Protein AF-A0AAN6SX31-F1 (afdb_monomer_lite)

Radius of gyration: 20.47 Å; chains: 1; bounding box: 52×24×55 Å

Sequence (107 aa):
MLWGCFTYDKKGPCHCWGPETAQEKKEAKEKIERLNEELEPVMKREWGLQNGMKRLSLRNLPGKKPEWRWNKDTGKLSRDGKGEINWYRYQNTILIPKLLPFAKECE

Structure (mmCIF, N/CA/C/O backbone):
data_AF-A0AAN6SX31-F1
#
_entry.id   AF-A0AAN6SX31-F1
#
loop_
_atom_site.group_PDB
_atom_site.id
_atom_site.type_symbol
_atom_site.label_atom_id
_atom_site.label_alt_id
_atom_site.label_comp_id
_atom_site.label_asym_id
_atom_site.label_entity_id
_atom_site.label_seq_id
_atom_site.pdbx_PDB_ins_code
_atom_site.Cartn_x
_atom_site.Cartn_y
_atom_site.Cartn_z
_atom_site.occupancy
_atom_site.B_iso_or_equiv
_atom_site.auth_seq_id
_atom_site.auth_comp_id
_atom_site.auth_asym_id
_atom_site.auth_atom_id
_atom_site.pdbx_PDB_model_num
ATOM 1 N N . MET A 1 1 ? -16.171 5.030 10.032 1.00 59.19 1 MET A N 1
ATOM 2 C CA . MET A 1 1 ? -16.793 5.049 8.692 1.00 59.19 1 MET A CA 1
ATOM 3 C C . MET A 1 1 ? -18.016 4.150 8.737 1.00 59.19 1 MET A C 1
ATOM 5 O O . MET A 1 1 ? -17.897 3.014 9.190 1.00 59.19 1 MET A O 1
ATOM 9 N N . LEU A 1 2 ? -19.177 4.679 8.355 1.00 53.34 2 LEU A N 1
ATOM 10 C CA . LEU A 1 2 ? -20.413 3.916 8.195 1.00 53.34 2 LEU A CA 1
ATOM 11 C C . LEU A 1 2 ? -20.633 3.746 6.693 1.00 53.34 2 LEU A C 1
ATOM 13 O O . LEU A 1 2 ? -20.714 4.744 5.981 1.00 53.34 2 LEU A O 1
ATOM 17 N N . TRP A 1 3 ? -20.668 2.508 6.218 1.00 64.75 3 TRP A N 1
ATOM 18 C CA . TRP A 1 3 ? -21.032 2.229 4.835 1.00 64.75 3 TRP A CA 1
ATOM 19 C C . TRP A 1 3 ? -22.560 2.190 4.745 1.00 64.75 3 TRP A C 1
ATOM 21 O O . TRP A 1 3 ? -23.204 1.539 5.568 1.00 64.75 3 TRP A O 1
ATOM 31 N N . GLY A 1 4 ? -23.137 2.954 3.811 1.00 58.62 4 GLY A N 1
ATOM 32 C CA . GLY A 1 4 ? -24.588 3.009 3.600 1.00 58.62 4 GLY A CA 1
ATOM 33 C C . GLY A 1 4 ? -25.186 1.643 3.236 1.00 58.62 4 GLY A C 1
ATOM 34 O O . GLY A 1 4 ? -24.458 0.690 2.958 1.00 58.62 4 GLY A O 1
ATOM 35 N N . CYS A 1 5 ? -26.518 1.540 3.252 1.00 61.28 5 CYS A N 1
ATOM 36 C CA . CYS A 1 5 ? -27.242 0.358 2.770 1.00 61.28 5 CYS A CA 1
ATOM 37 C C . CYS A 1 5 ? -26.909 0.112 1.291 1.00 61.28 5 CYS A C 1
ATOM 39 O O . CYS A 1 5 ? -27.401 0.827 0.423 1.00 61.28 5 CYS A O 1
ATOM 41 N N . PHE A 1 6 ? -26.074 -0.891 1.007 1.00 64.44 6 PHE A N 1
ATOM 42 C CA . PHE A 1 6 ? -25.837 -1.372 -0.360 1.00 64.44 6 PHE A CA 1
ATOM 43 C C . PHE A 1 6 ? -27.027 -2.171 -0.903 1.00 64.44 6 PHE A C 1
ATOM 45 O O . PHE A 1 6 ? -27.175 -2.309 -2.112 1.00 64.44 6 PHE A O 1
ATOM 52 N N . THR A 1 7 ? -27.882 -2.670 -0.012 1.00 67.12 7 THR A N 1
ATOM 53 C CA . THR A 1 7 ? -29.118 -3.379 -0.331 1.00 67.12 7 THR A CA 1
ATOM 54 C C . THR A 1 7 ? -30.275 -2.782 0.458 1.00 67.12 7 THR A C 1
ATOM 56 O O . THR A 1 7 ? -30.082 -2.217 1.538 1.00 67.12 7 THR A O 1
ATOM 59 N N . TYR A 1 8 ? -31.479 -2.887 -0.106 1.00 69.38 8 TYR A N 1
ATOM 60 C CA . TYR A 1 8 ? -32.695 -2.295 0.457 1.00 69.38 8 TYR A CA 1
ATOM 61 C C . TYR A 1 8 ? -32.984 -2.810 1.881 1.00 69.38 8 TYR A C 1
ATOM 63 O O . TYR A 1 8 ? -33.363 -2.027 2.749 1.00 69.38 8 TYR A O 1
ATOM 71 N N . ASP A 1 9 ? -32.687 -4.089 2.145 1.00 77.00 9 ASP A N 1
ATOM 72 C CA . ASP A 1 9 ? -33.063 -4.769 3.392 1.00 77.00 9 ASP A CA 1
ATOM 73 C C . ASP A 1 9 ? -31.934 -4.909 4.429 1.00 77.00 9 ASP A C 1
ATOM 75 O O . ASP A 1 9 ? -32.203 -5.250 5.583 1.00 77.00 9 ASP A O 1
ATOM 79 N N . LYS A 1 10 ? -30.662 -4.665 4.068 1.00 76.00 10 LYS A N 1
ATOM 80 C CA . LYS A 1 10 ? -29.521 -4.889 4.978 1.00 76.00 10 LYS A CA 1
ATOM 81 C C . LYS A 1 10 ? -28.665 -3.640 5.160 1.00 76.00 10 LYS A C 1
ATOM 83 O O . LYS A 1 10 ? -28.223 -3.003 4.205 1.00 76.00 10 LYS A O 1
ATOM 88 N N . LYS A 1 11 ? -28.364 -3.323 6.423 1.00 79.00 11 LYS A N 1
ATOM 89 C CA . LYS A 1 11 ? -27.420 -2.257 6.786 1.00 79.00 11 LYS A CA 1
ATOM 90 C C . LYS A 1 11 ? -25.984 -2.724 6.560 1.00 79.00 11 LYS A C 1
ATOM 92 O O . LYS A 1 11 ? -25.626 -3.832 6.947 1.00 79.00 11 LYS A O 1
ATOM 97 N N . GLY A 1 12 ? -25.169 -1.853 5.969 1.00 76.12 12 GLY A N 1
ATOM 98 C CA . GLY A 1 12 ? -23.756 -2.124 5.728 1.00 76.12 12 GLY A CA 1
ATOM 99 C C . GLY A 1 12 ? -22.927 -2.200 7.020 1.00 76.12 12 GLY A C 1
ATOM 100 O O . GLY A 1 12 ? -23.321 -1.662 8.062 1.00 76.12 12 GLY A O 1
ATOM 101 N N . PRO A 1 13 ? -21.749 -2.845 6.972 1.00 80.69 13 PRO A N 1
ATOM 102 C CA . PRO A 1 13 ? -20.877 -2.977 8.130 1.00 80.69 13 PRO A CA 1
ATOM 103 C C . PRO A 1 13 ? -20.320 -1.622 8.592 1.00 80.69 13 PRO A C 1
ATOM 105 O O . PRO A 1 13 ? -19.929 -0.765 7.794 1.00 80.69 13 PRO A O 1
ATOM 108 N N . CYS A 1 14 ? -20.218 -1.446 9.911 1.00 78.81 14 CYS A N 1
ATOM 109 C CA . CYS A 1 14 ? -19.650 -0.252 10.530 1.00 78.81 14 CYS A CA 1
ATOM 110 C C . CYS A 1 14 ? -18.248 -0.510 11.114 1.00 78.81 14 CYS A C 1
ATOM 112 O O . CYS A 1 14 ? -17.877 -1.621 11.522 1.00 78.81 14 CYS A O 1
ATOM 114 N N . HIS A 1 15 ? -17.422 0.539 11.145 1.00 82.69 15 HIS A N 1
ATOM 115 C CA . HIS A 1 15 ? -16.141 0.505 11.845 1.00 82.69 15 HIS A CA 1
ATOM 116 C C . HIS A 1 15 ? -15.789 1.868 12.440 1.00 82.69 15 HIS A C 1
ATOM 118 O O . HIS A 1 15 ? -15.747 2.883 11.733 1.00 82.69 15 HIS A O 1
ATOM 124 N N . CYS A 1 16 ? -15.507 1.868 13.740 1.00 83.25 16 CYS A N 1
ATOM 125 C CA . CYS A 1 16 ? -14.951 3.005 14.459 1.00 83.25 16 CYS A CA 1
ATOM 126 C C . CYS A 1 16 ? -13.426 2.916 14.426 1.00 83.25 16 CYS A C 1
ATOM 128 O O . CYS A 1 16 ? -12.856 1.881 14.768 1.00 83.25 16 CYS A O 1
ATOM 130 N N . TRP A 1 17 ? -12.777 3.995 13.996 1.00 82.56 17 TRP A N 1
ATOM 131 C CA . TRP A 1 17 ? -11.326 4.048 13.879 1.00 82.56 17 TRP A CA 1
ATOM 132 C C . TRP A 1 17 ? -10.696 4.452 15.206 1.00 82.56 17 TRP A C 1
ATOM 134 O O . TRP A 1 17 ? -11.002 5.517 15.733 1.00 82.56 17 TRP A O 1
ATOM 144 N N . GLY A 1 18 ? -9.800 3.609 15.713 1.00 83.62 18 GLY A N 1
ATOM 145 C CA . GLY A 1 18 ? -8.911 3.948 16.819 1.00 83.62 18 GLY A CA 1
ATOM 146 C C . GLY A 1 18 ? -7.553 4.474 16.334 1.00 83.62 18 GLY A C 1
ATOM 147 O O . GLY A 1 18 ? -7.158 4.208 15.182 1.00 83.62 18 GLY A O 1
ATOM 148 N N . PRO A 1 19 ? -6.820 5.197 17.203 1.00 84.25 19 PRO A N 1
ATOM 149 C CA . PRO A 1 19 ? -5.439 5.575 16.929 1.00 84.25 19 PRO A CA 1
ATOM 150 C C . PRO A 1 19 ? -4.598 4.320 16.673 1.00 84.25 19 PRO A C 1
ATOM 152 O O . PRO A 1 19 ? -4.743 3.311 17.357 1.00 84.25 19 PRO A O 1
ATOM 155 N N . GLU A 1 20 ? -3.742 4.378 15.656 1.00 83.81 20 GLU A N 1
ATOM 156 C CA . GLU A 1 20 ? -2.868 3.257 15.301 1.00 83.81 20 GLU A CA 1
ATOM 157 C C . GLU A 1 20 ? -1.738 3.124 16.323 1.00 83.81 20 GLU A C 1
ATOM 159 O O . GLU A 1 20 ? -1.021 4.099 16.598 1.00 83.81 20 GLU A O 1
ATOM 164 N N . THR A 1 21 ? -1.554 1.916 16.851 1.00 87.25 21 THR A N 1
ATOM 165 C CA . THR A 1 21 ? -0.479 1.647 17.810 1.00 87.25 21 THR A CA 1
ATOM 166 C C . THR A 1 21 ? 0.888 1.666 17.119 1.00 87.25 21 THR A C 1
ATOM 168 O O . THR A 1 21 ? 1.015 1.495 15.904 1.00 87.25 21 THR A O 1
ATOM 171 N N . ALA A 1 22 ? 1.957 1.884 17.888 1.00 87.12 22 ALA A N 1
ATOM 172 C CA . ALA A 1 22 ? 3.316 1.850 17.341 1.00 87.12 22 ALA A CA 1
ATOM 173 C C . ALA A 1 22 ? 3.671 0.473 16.745 1.00 87.12 22 ALA A C 1
ATOM 175 O O . ALA A 1 22 ? 4.376 0.398 15.738 1.00 87.12 22 ALA A O 1
ATOM 176 N N . GLN A 1 23 ? 3.147 -0.602 17.338 1.00 88.69 23 GLN A N 1
ATOM 177 C CA . GLN A 1 23 ? 3.345 -1.964 16.857 1.00 88.69 23 GLN A CA 1
ATOM 178 C C . GLN A 1 23 ? 2.633 -2.200 15.519 1.00 88.69 23 GLN A C 1
ATOM 180 O O . GLN A 1 23 ? 3.274 -2.642 14.569 1.00 88.69 23 GLN A O 1
ATOM 185 N N . GLU A 1 24 ? 1.362 -1.805 15.398 1.00 87.12 24 GLU A N 1
ATOM 186 C CA . GLU A 1 24 ? 0.611 -1.893 14.136 1.00 87.12 24 GLU A CA 1
ATOM 187 C C . GLU A 1 24 ? 1.322 -1.150 12.997 1.00 87.12 24 GLU A C 1
ATOM 189 O O . GLU A 1 24 ? 1.402 -1.647 11.871 1.00 87.12 24 GLU A O 1
ATOM 194 N N . LYS A 1 25 ? 1.902 0.022 13.292 1.00 87.44 25 LYS A N 1
ATOM 195 C CA . LYS A 1 25 ? 2.701 0.783 12.318 1.00 87.44 25 LYS A CA 1
ATOM 196 C C . LYS A 1 25 ? 3.908 -0.004 11.829 1.00 87.44 25 LYS A C 1
ATOM 198 O O . LYS A 1 25 ? 4.178 -0.001 10.627 1.00 87.44 25 LYS A O 1
ATOM 203 N N . LYS A 1 26 ? 4.632 -0.646 12.748 1.00 90.00 26 LYS A N 1
ATOM 204 C CA . LYS A 1 26 ? 5.829 -1.429 12.433 1.00 90.00 26 LYS A CA 1
ATOM 205 C C . LYS A 1 26 ? 5.476 -2.645 11.579 1.00 90.00 26 LYS A C 1
ATOM 207 O O . LYS A 1 26 ? 6.025 -2.791 10.493 1.00 90.00 26 LYS A O 1
ATOM 212 N N . GLU A 1 27 ? 4.497 -3.435 12.005 1.00 90.75 27 GLU A N 1
ATOM 213 C CA . GLU A 1 27 ? 4.060 -4.638 11.286 1.00 90.75 27 GLU A CA 1
ATOM 214 C C . GLU A 1 27 ? 3.545 -4.315 9.880 1.00 90.75 27 GLU A C 1
ATOM 216 O O . GLU A 1 27 ? 3.839 -5.007 8.907 1.00 90.75 27 GLU A O 1
ATOM 221 N N . ALA A 1 28 ? 2.780 -3.234 9.745 1.00 88.88 28 ALA A N 1
ATOM 222 C CA . ALA A 1 28 ? 2.290 -2.795 8.450 1.00 88.88 28 ALA A CA 1
ATOM 223 C C . ALA A 1 28 ? 3.417 -2.291 7.538 1.00 88.88 28 ALA A C 1
ATOM 225 O O . ALA A 1 28 ? 3.352 -2.492 6.328 1.00 88.88 28 ALA A O 1
ATOM 226 N N . LYS A 1 29 ? 4.449 -1.643 8.094 1.00 90.44 29 LYS A N 1
ATOM 227 C CA . LYS A 1 29 ? 5.626 -1.229 7.325 1.00 90.44 29 LYS A CA 1
ATOM 228 C C . LYS A 1 29 ? 6.384 -2.447 6.796 1.00 90.44 29 LYS A C 1
ATOM 230 O O . LYS A 1 29 ? 6.630 -2.506 5.598 1.00 90.44 29 LYS A O 1
ATOM 235 N N . GLU A 1 30 ? 6.656 -3.428 7.653 1.00 92.69 30 GLU A N 1
ATOM 236 C CA . GLU A 1 30 ? 7.335 -4.678 7.279 1.00 92.69 30 GLU A CA 1
ATOM 237 C C . GLU A 1 30 ? 6.561 -5.443 6.195 1.00 92.69 30 GLU A C 1
ATOM 239 O O . GLU A 1 30 ? 7.134 -5.890 5.204 1.00 92.69 30 GLU A O 1
ATOM 244 N N . LYS A 1 31 ? 5.232 -5.539 6.326 1.00 92.31 31 LYS A N 1
ATOM 245 C CA . LYS A 1 31 ? 4.391 -6.194 5.313 1.00 92.31 31 LYS A CA 1
ATOM 246 C C . LYS A 1 31 ? 4.405 -5.459 3.973 1.00 92.31 31 LYS A C 1
ATOM 248 O O . LYS A 1 31 ? 4.443 -6.107 2.934 1.00 92.31 31 LYS A O 1
ATOM 253 N N . ILE A 1 32 ? 4.393 -4.128 3.976 1.00 91.38 32 ILE A N 1
ATOM 254 C CA . ILE A 1 32 ? 4.471 -3.336 2.739 1.00 91.38 32 ILE A CA 1
ATOM 255 C C . ILE A 1 32 ? 5.856 -3.432 2.101 1.00 91.38 32 ILE A C 1
ATOM 257 O O . ILE A 1 32 ? 5.954 -3.459 0.877 1.00 91.38 32 ILE A O 1
ATOM 261 N N . GLU A 1 33 ? 6.921 -3.493 2.898 1.00 93.25 33 GLU A N 1
ATOM 262 C CA . GLU A 1 33 ? 8.275 -3.734 2.394 1.00 93.25 33 GLU A CA 1
ATOM 263 C C . GLU A 1 33 ? 8.358 -5.096 1.702 1.00 93.25 33 GLU A C 1
ATOM 265 O O . GLU A 1 33 ? 8.725 -5.136 0.531 1.00 93.25 33 GLU A O 1
ATOM 270 N N . ARG A 1 34 ? 7.868 -6.168 2.338 1.00 93.94 34 ARG A N 1
ATOM 271 C CA . ARG A 1 34 ? 7.786 -7.495 1.706 1.00 93.94 34 ARG A CA 1
ATOM 272 C C . ARG A 1 34 ? 6.965 -7.481 0.410 1.00 93.94 34 ARG A C 1
ATOM 274 O O . ARG A 1 34 ? 7.409 -8.009 -0.602 1.00 93.94 34 ARG A O 1
ATOM 281 N N . LEU A 1 35 ? 5.790 -6.844 0.407 1.00 92.62 35 LEU A N 1
ATOM 282 C CA . LEU A 1 35 ? 4.973 -6.725 -0.809 1.00 92.62 35 LEU A CA 1
ATOM 283 C C . LEU A 1 35 ? 5.708 -5.969 -1.923 1.00 92.62 35 LEU A C 1
ATOM 285 O O . LEU A 1 35 ? 5.603 -6.329 -3.090 1.00 92.62 35 LEU A O 1
ATOM 289 N N . ASN A 1 36 ? 6.464 -4.925 -1.581 1.00 93.88 36 ASN A N 1
ATOM 290 C CA . ASN A 1 36 ? 7.268 -4.191 -2.552 1.00 93.88 36 ASN A CA 1
ATOM 291 C C . ASN A 1 36 ? 8.433 -5.025 -3.098 1.00 93.88 36 ASN A C 1
ATOM 293 O O . ASN A 1 36 ? 8.728 -4.900 -4.282 1.00 93.88 36 ASN A O 1
ATOM 297 N N . GLU A 1 37 ? 9.076 -5.858 -2.278 1.00 94.62 37 GLU A N 1
ATOM 298 C CA . GLU A 1 37 ? 10.128 -6.786 -2.722 1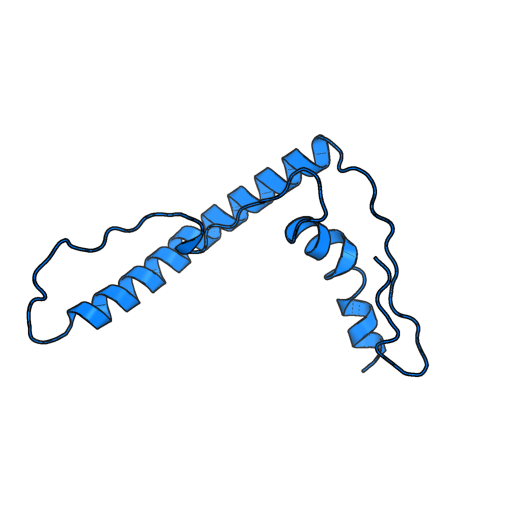.00 94.62 37 GLU A CA 1
ATOM 299 C C . GLU A 1 37 ? 9.592 -7.811 -3.729 1.00 94.62 37 GLU A C 1
ATOM 301 O O . GLU A 1 37 ? 10.262 -8.128 -4.711 1.00 94.62 37 GLU A O 1
ATOM 306 N N . GLU A 1 38 ? 8.363 -8.291 -3.526 1.00 94.56 38 GLU A N 1
ATOM 307 C CA . GLU A 1 38 ? 7.686 -9.208 -4.449 1.00 94.56 38 GLU A CA 1
ATOM 308 C C . GLU A 1 38 ? 7.210 -8.502 -5.733 1.00 94.56 38 GLU A C 1
ATOM 310 O O . GLU A 1 38 ? 7.294 -9.067 -6.827 1.00 94.56 38 GLU A O 1
ATOM 315 N N . LEU A 1 39 ? 6.737 -7.255 -5.628 1.00 93.69 39 LEU A N 1
ATOM 316 C CA . LEU A 1 39 ? 6.205 -6.482 -6.756 1.00 93.69 39 LEU A CA 1
ATOM 317 C C . LEU A 1 39 ? 7.284 -5.862 -7.645 1.00 93.69 39 LEU A C 1
ATOM 319 O O . LEU A 1 39 ? 7.100 -5.799 -8.862 1.00 93.69 39 LEU A O 1
ATOM 323 N N . GLU A 1 40 ? 8.402 -5.408 -7.076 1.00 94.19 40 GLU A N 1
ATOM 324 C CA . GLU A 1 40 ? 9.480 -4.762 -7.829 1.00 94.19 40 GLU A CA 1
ATOM 325 C C . GLU A 1 40 ? 9.950 -5.584 -9.047 1.00 94.19 40 GLU A C 1
ATOM 327 O O . GLU A 1 40 ? 10.009 -5.015 -10.143 1.00 94.19 40 GLU A O 1
ATOM 332 N N . PRO A 1 41 ? 10.254 -6.897 -8.948 1.00 94.81 41 PRO A N 1
ATOM 333 C CA . PRO A 1 41 ? 10.703 -7.667 -10.106 1.00 94.81 41 PRO A CA 1
ATOM 334 C C . PRO A 1 41 ? 9.622 -7.803 -11.184 1.00 94.81 41 PRO A C 1
ATOM 336 O O . PRO A 1 41 ? 9.952 -7.839 -12.373 1.00 94.81 41 PRO A O 1
ATOM 339 N N . VAL A 1 42 ? 8.346 -7.858 -10.793 1.00 94.62 42 VAL A N 1
ATOM 340 C CA . VAL A 1 42 ? 7.210 -7.935 -11.722 1.00 94.62 42 VAL A CA 1
ATOM 341 C C . VAL A 1 42 ? 7.072 -6.617 -12.481 1.00 94.62 42 VAL A C 1
ATOM 343 O O . VAL A 1 42 ? 7.135 -6.608 -13.710 1.00 94.62 42 VAL A O 1
ATOM 346 N N . MET A 1 43 ? 7.011 -5.497 -11.759 1.00 93.31 43 MET A N 1
ATOM 347 C CA . MET A 1 43 ? 6.881 -4.162 -12.349 1.00 93.31 43 MET A CA 1
ATOM 348 C C . MET A 1 43 ? 8.086 -3.803 -13.222 1.00 93.31 43 MET A C 1
ATOM 350 O O . MET A 1 43 ? 7.938 -3.251 -14.313 1.00 93.31 43 MET A O 1
ATOM 354 N N . LYS A 1 44 ? 9.296 -4.189 -12.803 1.00 93.88 44 LYS A N 1
ATOM 355 C CA . LYS A 1 44 ? 10.516 -4.010 -13.598 1.00 93.88 44 LYS A CA 1
ATOM 356 C C . LYS A 1 44 ? 10.463 -4.793 -14.910 1.00 93.88 44 LYS A C 1
ATOM 358 O O . LYS A 1 44 ? 10.914 -4.289 -15.942 1.00 93.88 44 LYS A O 1
ATOM 363 N N . ARG A 1 45 ? 9.918 -6.016 -14.894 1.00 92.31 45 ARG A N 1
ATOM 364 C CA . ARG A 1 45 ? 9.736 -6.838 -16.100 1.00 92.31 45 ARG A CA 1
ATOM 365 C C . ARG A 1 45 ? 8.731 -6.196 -17.054 1.00 92.31 45 ARG A C 1
ATOM 367 O O . ARG A 1 45 ? 9.036 -6.058 -18.236 1.00 92.31 45 ARG A O 1
ATOM 374 N N . GLU A 1 46 ? 7.581 -5.762 -16.547 1.00 91.75 46 GLU A N 1
ATOM 375 C CA . GLU A 1 46 ? 6.551 -5.078 -17.342 1.00 91.75 46 GLU A CA 1
ATOM 376 C C . GLU A 1 46 ? 7.073 -3.778 -17.956 1.00 91.75 46 GLU A C 1
ATOM 378 O O . GLU A 1 46 ? 6.918 -3.541 -19.156 1.00 91.75 46 GLU A O 1
ATOM 383 N N . TRP A 1 47 ? 7.786 -2.973 -17.169 1.00 91.69 47 TRP A N 1
ATOM 384 C CA . TRP A 1 47 ? 8.447 -1.765 -17.649 1.00 91.69 47 TRP A CA 1
ATOM 385 C C . TRP A 1 47 ? 9.481 -2.069 -18.737 1.00 91.69 47 TRP A C 1
ATOM 387 O O . TRP A 1 47 ? 9.566 -1.348 -19.734 1.00 91.69 47 TRP A O 1
ATOM 397 N N . GLY A 1 48 ? 10.256 -3.146 -18.577 1.00 90.19 48 GLY A N 1
ATOM 398 C CA . GLY A 1 48 ? 11.223 -3.598 -19.576 1.00 90.19 48 GLY A CA 1
ATOM 399 C C . GLY A 1 48 ? 10.554 -3.964 -20.900 1.00 90.19 48 GLY A C 1
ATOM 400 O O . GLY A 1 48 ? 11.011 -3.527 -21.956 1.00 90.19 48 GLY A O 1
ATOM 401 N N . LEU A 1 49 ? 9.435 -4.690 -20.846 1.00 88.88 49 LEU A N 1
ATOM 402 C CA . LEU A 1 49 ? 8.647 -5.054 -22.024 1.00 88.88 49 LEU A CA 1
ATOM 403 C C . LEU A 1 49 ? 8.050 -3.824 -22.712 1.00 88.88 49 LEU A C 1
ATOM 405 O O . LEU A 1 49 ? 8.233 -3.652 -23.915 1.00 88.88 49 LEU A O 1
ATOM 409 N N . GLN A 1 50 ? 7.402 -2.931 -21.961 1.00 85.69 50 GLN A N 1
ATOM 410 C CA . GLN A 1 50 ? 6.794 -1.724 -22.527 1.00 85.69 50 GLN A CA 1
ATOM 411 C C . GLN A 1 50 ? 7.832 -0.808 -23.188 1.00 85.69 50 GLN A C 1
ATOM 413 O O . GLN A 1 50 ? 7.602 -0.292 -24.285 1.00 85.69 50 GLN A O 1
ATOM 418 N N . ASN A 1 51 ? 8.992 -0.608 -22.556 1.00 84.50 51 ASN A N 1
ATOM 419 C CA . ASN A 1 51 ? 10.057 0.207 -23.143 1.00 84.50 51 ASN A CA 1
ATOM 420 C C . ASN A 1 51 ? 10.753 -0.488 -24.312 1.00 84.50 51 ASN A C 1
ATOM 422 O O . ASN A 1 51 ? 11.097 0.183 -25.287 1.00 84.50 51 ASN A O 1
ATOM 426 N N . GLY A 1 52 ? 10.934 -1.809 -24.240 1.00 80.50 52 GLY A N 1
ATOM 427 C CA . GLY A 1 52 ? 11.433 -2.620 -25.347 1.00 80.50 52 GLY A CA 1
ATOM 428 C C . GLY A 1 52 ? 10.536 -2.497 -26.576 1.00 80.50 52 GLY A C 1
ATOM 429 O O . GLY A 1 52 ? 11.021 -2.156 -27.649 1.00 80.50 52 GLY A O 1
ATOM 430 N N . MET A 1 53 ? 9.220 -2.654 -26.405 1.00 80.50 53 MET A N 1
ATOM 431 C CA . MET A 1 53 ? 8.228 -2.494 -27.476 1.00 80.50 53 MET A CA 1
ATOM 432 C C . MET A 1 53 ? 8.235 -1.087 -28.084 1.00 80.50 53 MET A C 1
ATOM 434 O O . MET A 1 53 ? 8.257 -0.953 -29.304 1.00 80.50 53 MET A O 1
ATOM 438 N N . LYS A 1 54 ? 8.300 -0.024 -27.268 1.00 73.81 54 LYS A N 1
ATOM 439 C CA . LYS A 1 54 ? 8.409 1.361 -27.777 1.00 73.81 54 LYS A CA 1
ATOM 440 C C . LYS A 1 54 ? 9.672 1.585 -28.622 1.00 73.81 54 LYS A C 1
ATOM 442 O O . LYS A 1 54 ? 9.657 2.376 -29.567 1.00 73.81 54 LYS A O 1
ATOM 447 N N . ARG A 1 55 ? 10.770 0.905 -28.279 1.00 71.88 55 ARG A N 1
ATOM 448 C CA . ARG A 1 55 ? 12.083 1.041 -28.933 1.00 71.88 55 ARG A CA 1
ATOM 449 C C . ARG A 1 55 ? 12.344 0.037 -30.055 1.00 71.88 55 ARG A C 1
ATOM 451 O O . ARG A 1 55 ? 13.330 0.201 -30.758 1.00 71.88 55 ARG A O 1
ATOM 458 N N . LEU A 1 56 ? 11.464 -0.942 -30.255 1.00 72.25 56 LEU A N 1
ATOM 459 C CA . LEU A 1 56 ? 11.476 -1.855 -31.405 1.00 72.25 56 LEU A CA 1
ATOM 460 C C . LEU A 1 56 ? 11.058 -1.172 -32.721 1.00 72.25 56 LEU A C 1
ATOM 462 O O . LEU A 1 56 ? 11.064 -1.806 -33.773 1.00 72.25 56 LEU A O 1
ATOM 466 N N . SER A 1 57 ? 10.708 0.118 -32.691 1.00 65.88 57 SER A N 1
ATOM 467 C CA . SER A 1 57 ? 10.498 0.903 -33.907 1.00 65.88 57 SER A CA 1
ATOM 468 C C . SER A 1 57 ? 11.789 0.989 -34.743 1.00 65.88 57 SER A C 1
ATOM 470 O O . SER A 1 57 ? 12.882 1.145 -34.209 1.00 65.88 57 SER A O 1
ATOM 472 N N . LEU A 1 58 ? 11.665 0.924 -36.079 1.00 60.81 58 LEU A N 1
ATOM 473 C CA . LEU A 1 58 ? 12.783 0.941 -37.049 1.00 60.81 58 LEU A CA 1
ATOM 474 C C . LEU A 1 58 ? 13.685 2.191 -36.981 1.00 60.81 58 LEU A C 1
ATOM 476 O O . LEU A 1 58 ? 14.707 2.259 -37.662 1.00 60.81 58 LEU A O 1
ATOM 480 N N . ARG A 1 59 ? 13.315 3.199 -36.185 1.00 66.25 59 ARG A N 1
ATOM 481 C CA . ARG A 1 59 ? 14.044 4.456 -36.047 1.00 66.25 59 ARG A CA 1
ATOM 482 C C . ARG A 1 59 ? 14.588 4.564 -34.629 1.00 66.25 59 ARG A C 1
ATOM 484 O O . ARG A 1 59 ? 13.823 4.633 -33.671 1.00 66.25 59 ARG A O 1
ATOM 491 N N . ASN A 1 60 ? 15.911 4.650 -34.496 1.00 69.62 60 ASN A N 1
ATOM 492 C CA . ASN A 1 60 ? 16.531 4.971 -33.215 1.00 69.62 60 ASN A CA 1
ATOM 493 C C . ASN A 1 60 ? 16.034 6.342 -32.739 1.00 69.62 60 ASN A C 1
ATOM 495 O O . ASN A 1 60 ? 16.332 7.370 -33.348 1.00 69.62 60 ASN A O 1
ATOM 499 N N . LEU A 1 61 ? 15.263 6.345 -31.652 1.00 72.38 61 LEU A N 1
ATOM 500 C CA . LEU A 1 61 ? 14.794 7.568 -31.010 1.00 72.38 61 LEU A CA 1
ATOM 501 C C . LEU A 1 61 ? 15.995 8.316 -30.403 1.00 72.38 61 LEU A C 1
ATOM 503 O O . LEU A 1 61 ? 16.712 7.726 -29.582 1.00 72.38 61 LEU A O 1
ATOM 507 N N . PRO A 1 62 ? 16.224 9.591 -30.769 1.00 74.25 62 PRO A N 1
ATOM 508 C CA . PRO A 1 62 ? 17.247 10.410 -30.132 1.00 74.25 62 PRO A CA 1
ATOM 509 C C . PRO A 1 62 ? 16.863 10.704 -28.672 1.00 74.25 62 PRO A C 1
ATOM 511 O O . PRO A 1 62 ? 15.688 10.878 -28.353 1.00 74.25 62 PRO A O 1
ATOM 514 N N . GLY A 1 63 ? 17.854 10.763 -27.777 1.00 80.44 63 GLY A N 1
ATOM 515 C CA . GLY A 1 63 ? 17.667 11.124 -26.365 1.00 80.44 63 GLY A CA 1
ATOM 516 C C . GLY A 1 63 ? 18.132 10.069 -25.355 1.00 80.44 63 GLY A C 1
ATOM 517 O O . GLY A 1 63 ? 18.548 8.961 -25.709 1.00 80.44 63 GLY A O 1
ATOM 518 N N . LYS A 1 64 ? 18.076 10.431 -24.063 1.00 81.94 64 LYS A N 1
ATOM 519 C CA . LYS A 1 64 ? 18.527 9.576 -22.953 1.00 81.94 64 LYS A CA 1
ATOM 520 C C . LYS A 1 64 ? 17.704 8.280 -22.901 1.00 81.94 64 LYS A C 1
ATOM 522 O O . LYS A 1 64 ? 16.480 8.294 -23.036 1.00 81.94 64 LYS A O 1
ATOM 527 N N . LYS A 1 65 ? 18.377 7.144 -22.689 1.00 80.44 65 LYS A N 1
ATOM 528 C CA . LYS A 1 65 ? 17.697 5.862 -22.454 1.00 80.44 65 LYS A CA 1
ATOM 529 C C . LYS A 1 65 ? 16.928 5.929 -21.125 1.00 80.44 65 LYS A C 1
ATOM 531 O O . LYS A 1 65 ? 17.491 6.420 -20.146 1.00 80.44 65 LYS A O 1
ATOM 536 N N . PRO A 1 66 ? 15.663 5.474 -21.082 1.00 84.31 66 PRO A N 1
ATOM 537 C CA . PRO A 1 66 ? 14.926 5.426 -19.830 1.00 84.31 66 PRO A CA 1
ATOM 538 C C . PRO A 1 66 ? 15.628 4.450 -18.878 1.00 84.31 66 PRO A C 1
ATOM 540 O O . PRO A 1 66 ? 16.094 3.390 -19.294 1.00 84.31 66 PRO A O 1
ATOM 543 N N . GLU A 1 67 ? 15.732 4.836 -17.611 1.00 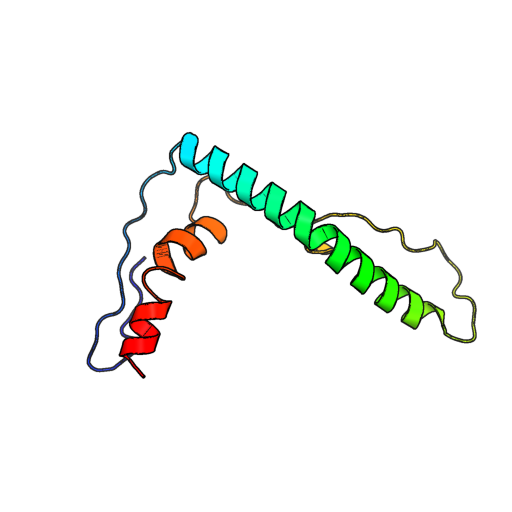89.50 67 GLU A N 1
ATOM 544 C CA . GLU A 1 67 ? 16.329 4.043 -16.535 1.00 89.50 67 GLU A CA 1
ATOM 545 C C . GLU A 1 67 ? 15.218 3.605 -15.584 1.00 89.50 67 GLU A C 1
ATOM 547 O O . GLU A 1 67 ? 14.321 4.392 -15.272 1.00 89.50 67 GLU A O 1
ATOM 552 N N . TRP A 1 68 ? 15.285 2.361 -15.113 1.00 91.00 68 TRP A N 1
ATOM 553 C CA . TRP A 1 68 ? 14.357 1.870 -14.099 1.00 91.00 68 TRP A CA 1
ATOM 554 C C . TRP A 1 68 ? 14.591 2.589 -12.769 1.00 91.00 68 TRP A C 1
ATOM 556 O O . TRP A 1 68 ? 15.731 2.710 -12.315 1.00 91.00 68 TRP A O 1
ATOM 566 N N . ARG A 1 69 ? 13.511 3.046 -12.131 1.00 91.88 69 ARG A N 1
ATOM 567 C CA . ARG A 1 69 ? 13.529 3.672 -10.803 1.00 91.88 69 ARG A CA 1
ATOM 568 C C . ARG A 1 69 ? 12.336 3.167 -10.013 1.00 91.88 69 ARG A C 1
ATOM 570 O O . ARG A 1 69 ? 11.225 3.354 -10.477 1.00 91.88 69 ARG A O 1
ATOM 577 N N . TRP A 1 70 ? 12.557 2.591 -8.833 1.00 91.94 70 TRP A N 1
ATOM 578 C CA . TRP A 1 70 ? 11.476 2.088 -7.983 1.00 91.94 70 TRP A CA 1
ATOM 579 C C . TRP A 1 70 ? 10.903 3.199 -7.092 1.00 91.94 70 TRP A C 1
ATOM 581 O O . TRP A 1 70 ? 11.474 3.577 -6.066 1.00 91.94 70 TRP A O 1
ATOM 591 N N . ASN A 1 71 ? 9.782 3.768 -7.520 1.00 91.75 71 ASN A N 1
ATOM 592 C CA . ASN A 1 71 ? 9.103 4.906 -6.906 1.00 91.75 71 ASN A CA 1
ATOM 593 C C . ASN A 1 71 ? 7.573 4.761 -7.038 1.00 91.75 71 ASN A C 1
ATOM 595 O O . ASN A 1 71 ? 7.081 3.781 -7.589 1.00 91.75 71 ASN A O 1
ATOM 599 N N . LYS A 1 72 ? 6.805 5.727 -6.521 1.00 87.06 72 LYS A N 1
ATOM 600 C CA . LYS A 1 72 ? 5.332 5.658 -6.556 1.00 87.06 72 LYS A CA 1
ATOM 601 C C . LYS A 1 72 ? 4.783 5.583 -7.985 1.00 87.06 72 LYS A C 1
ATOM 603 O O . LYS A 1 72 ? 3.859 4.820 -8.231 1.00 87.06 72 LYS A O 1
ATOM 608 N N . ASP A 1 73 ? 5.400 6.304 -8.924 1.00 86.00 73 ASP A N 1
ATOM 609 C CA . ASP A 1 73 ? 4.979 6.333 -10.335 1.00 86.00 73 ASP A CA 1
ATOM 610 C C . ASP A 1 73 ? 5.165 4.981 -11.039 1.00 86.00 73 ASP A C 1
ATOM 612 O O . ASP A 1 73 ? 4.451 4.663 -11.985 1.00 86.00 73 ASP A O 1
ATOM 616 N N . THR A 1 74 ? 6.129 4.181 -10.582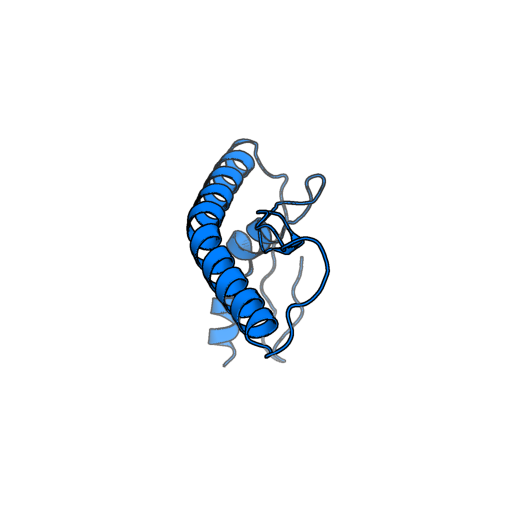 1.00 86.56 74 THR A N 1
ATOM 617 C CA . THR A 1 74 ? 6.406 2.832 -11.099 1.00 86.56 74 THR A CA 1
ATOM 618 C C . THR A 1 74 ? 5.702 1.728 -10.315 1.00 86.56 74 THR A C 1
ATOM 620 O O . THR A 1 74 ? 5.893 0.555 -10.625 1.00 86.56 74 THR A O 1
ATOM 623 N N . GLY A 1 75 ? 4.865 2.088 -9.336 1.00 87.19 75 GLY A N 1
ATOM 624 C CA . GLY A 1 75 ? 4.026 1.147 -8.594 1.00 87.19 75 GLY A CA 1
ATOM 625 C C . GLY A 1 75 ? 4.514 0.802 -7.188 1.00 87.19 75 GLY A C 1
ATOM 626 O O . GLY A 1 75 ? 3.917 -0.062 -6.549 1.00 87.19 75 GLY A O 1
ATOM 627 N N . LYS A 1 76 ? 5.555 1.468 -6.665 1.00 91.38 76 LYS A N 1
ATOM 628 C CA . LYS A 1 76 ? 5.992 1.261 -5.277 1.00 91.38 76 LYS A CA 1
ATOM 629 C C . LYS A 1 76 ? 4.881 1.650 -4.306 1.00 91.38 76 LYS A C 1
ATOM 631 O O . LYS A 1 76 ? 4.469 2.810 -4.246 1.00 91.38 76 LYS A O 1
ATOM 636 N N . LEU A 1 77 ? 4.471 0.698 -3.478 1.00 89.31 77 LEU A N 1
ATOM 637 C CA . LEU A 1 77 ? 3.476 0.903 -2.440 1.00 89.31 77 LEU A CA 1
ATOM 638 C C . LEU A 1 77 ? 4.074 1.732 -1.302 1.00 89.31 77 LEU A C 1
ATOM 640 O O . LEU A 1 77 ? 5.062 1.346 -0.672 1.00 89.31 77 LEU A O 1
ATOM 644 N N . SER A 1 78 ? 3.449 2.869 -1.011 1.00 86.00 78 SER A N 1
ATOM 645 C CA . SER A 1 78 ? 3.771 3.720 0.133 1.00 86.00 78 SER A CA 1
ATOM 646 C C . SER A 1 78 ? 2.546 3.952 1.010 1.00 86.00 78 SER A C 1
ATOM 648 O O . SER A 1 78 ? 1.396 3.890 0.570 1.00 86.00 78 SER A O 1
ATOM 650 N N . ARG A 1 79 ? 2.804 4.239 2.287 1.00 81.38 79 ARG A N 1
ATOM 651 C CA . ARG A 1 79 ? 1.804 4.780 3.208 1.00 81.38 79 ARG A CA 1
ATOM 652 C C . ARG A 1 79 ? 2.001 6.287 3.268 1.00 81.38 79 ARG A C 1
ATOM 654 O O . ARG A 1 79 ? 2.884 6.752 3.979 1.00 81.38 79 ARG A O 1
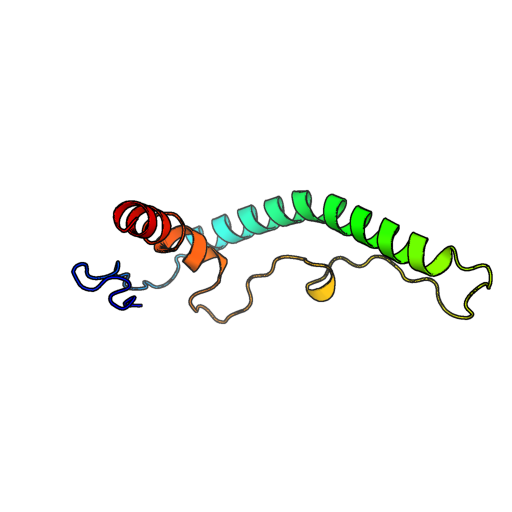ATOM 661 N N . ASP A 1 80 ? 1.204 7.036 2.519 1.00 67.94 80 ASP A N 1
ATOM 662 C CA . ASP A 1 80 ? 1.166 8.494 2.637 1.00 67.94 80 ASP A CA 1
ATOM 663 C C . ASP A 1 80 ? -0.014 8.907 3.517 1.00 67.94 80 ASP A C 1
ATOM 665 O O . ASP A 1 80 ? -1.129 8.426 3.326 1.00 67.94 80 ASP A O 1
ATOM 669 N N . GLY A 1 81 ? 0.243 9.763 4.508 1.00 61.91 81 GLY A N 1
ATOM 670 C CA . GLY A 1 81 ? -0.784 10.311 5.398 1.00 61.91 81 GLY A CA 1
ATOM 671 C C . GLY A 1 81 ? -0.290 10.514 6.832 1.00 61.91 81 GLY A C 1
ATOM 672 O O . GLY A 1 81 ? 0.302 9.618 7.437 1.00 61.91 81 GLY A O 1
ATOM 673 N N . LYS A 1 82 ? -0.546 11.699 7.402 1.00 57.41 82 LYS A N 1
ATOM 674 C CA . LYS A 1 82 ? -0.296 12.004 8.821 1.00 57.41 82 LYS A CA 1
ATOM 675 C C . LYS A 1 82 ? -1.330 11.275 9.690 1.00 57.41 82 LYS A C 1
ATOM 677 O O . LYS A 1 82 ? -2.345 11.842 10.054 1.00 57.41 82 LYS A O 1
ATOM 682 N N . GLY A 1 83 ? -1.082 10.007 10.018 1.00 56.50 83 GLY A N 1
ATOM 683 C CA . GLY A 1 83 ? -1.825 9.277 11.061 1.00 56.50 83 GLY A CA 1
ATOM 684 C C . GLY A 1 83 ? -3.289 8.918 10.757 1.00 56.50 83 GLY A C 1
ATOM 685 O O . GLY A 1 83 ? -3.954 8.353 11.621 1.00 56.50 83 GLY A O 1
ATOM 686 N N . GLU A 1 84 ? -3.778 9.205 9.552 1.00 64.88 84 GLU A N 1
ATOM 687 C CA . GLU A 1 84 ? -5.152 8.931 9.121 1.00 64.88 84 GLU A CA 1
ATOM 688 C C . GLU A 1 84 ? -5.343 7.507 8.559 1.00 64.88 84 GLU A C 1
ATOM 690 O O . GLU A 1 84 ? -4.413 6.696 8.449 1.00 64.88 84 GLU A O 1
ATOM 695 N N . ILE A 1 85 ? -6.598 7.192 8.224 1.00 71.06 85 ILE A N 1
ATOM 696 C CA . ILE A 1 85 ? -7.030 5.952 7.573 1.00 71.06 85 ILE A CA 1
ATOM 697 C C . ILE A 1 85 ? -6.283 5.813 6.242 1.00 71.06 85 ILE A C 1
ATOM 699 O O . ILE A 1 85 ? -6.575 6.515 5.281 1.00 71.06 85 ILE A O 1
ATOM 703 N N . ASN A 1 86 ? -5.318 4.898 6.174 1.00 80.62 86 ASN A N 1
ATOM 704 C CA . ASN A 1 86 ? -4.613 4.579 4.933 1.00 80.62 86 ASN A CA 1
ATOM 705 C C . ASN A 1 86 ? -5.221 3.353 4.246 1.00 80.62 86 ASN A C 1
ATOM 707 O O . ASN A 1 86 ? -5.916 2.552 4.877 1.00 80.62 86 ASN A O 1
ATOM 711 N N . TRP A 1 87 ? -4.910 3.198 2.956 1.00 86.44 87 TRP A N 1
ATOM 712 C CA . TRP A 1 87 ? -5.394 2.095 2.124 1.00 86.44 87 TRP A CA 1
ATOM 713 C C . TRP A 1 87 ? -5.112 0.723 2.756 1.00 86.44 87 TRP A C 1
ATOM 715 O O . TRP A 1 87 ? -5.995 -0.127 2.781 1.00 86.44 87 TRP A O 1
ATOM 725 N N . TYR A 1 88 ? -3.927 0.534 3.348 1.00 88.31 88 TYR A N 1
ATOM 726 C CA . TYR A 1 88 ? -3.513 -0.742 3.931 1.00 88.31 88 TYR A CA 1
ATOM 727 C C . TYR A 1 88 ? -4.349 -1.107 5.163 1.00 88.31 88 TYR A C 1
ATOM 729 O O . TYR A 1 88 ? -4.832 -2.233 5.286 1.00 88.31 88 TYR A O 1
ATOM 737 N N . ARG A 1 89 ? -4.567 -0.153 6.078 1.00 86.56 89 ARG A N 1
ATOM 738 C CA . ARG A 1 89 ? -5.449 -0.354 7.237 1.00 86.56 89 ARG A CA 1
ATOM 739 C C . ARG A 1 89 ? -6.872 -0.613 6.771 1.00 86.56 89 ARG A C 1
ATOM 741 O O . ARG A 1 89 ? -7.466 -1.592 7.198 1.00 86.56 89 ARG A O 1
ATOM 748 N N . TYR A 1 90 ? -7.387 0.211 5.861 1.00 86.88 90 TYR A N 1
ATOM 749 C CA . TYR A 1 90 ? -8.727 0.051 5.304 1.00 86.88 90 TYR A CA 1
ATOM 750 C C . TYR A 1 90 ? -8.949 -1.341 4.698 1.00 86.88 90 TYR A C 1
ATOM 752 O O . TYR A 1 90 ? -9.947 -2.003 4.995 1.00 86.88 90 TYR A O 1
ATOM 760 N N . GLN A 1 91 ? -7.989 -1.819 3.910 1.00 88.88 91 GLN A N 1
ATOM 761 C CA . GLN A 1 91 ? -8.054 -3.128 3.281 1.00 88.88 91 GLN A CA 1
ATOM 762 C C . GLN A 1 91 ? -8.095 -4.261 4.315 1.00 88.88 91 GLN A C 1
ATOM 764 O O . GLN A 1 91 ? -8.944 -5.146 4.223 1.00 88.88 91 GLN A O 1
ATOM 769 N N . ASN A 1 92 ? -7.227 -4.206 5.327 1.00 88.94 92 ASN A N 1
ATOM 770 C CA . ASN A 1 92 ? -7.093 -5.278 6.312 1.00 88.94 92 ASN A CA 1
ATOM 771 C C . ASN A 1 92 ? -8.160 -5.262 7.415 1.00 88.94 92 ASN A C 1
ATOM 773 O O . ASN A 1 92 ? -8.484 -6.321 7.939 1.00 88.94 92 ASN A O 1
ATOM 777 N N . THR A 1 93 ? -8.705 -4.101 7.791 1.00 88.25 93 THR A N 1
ATOM 778 C CA . THR A 1 93 ? -9.667 -3.998 8.908 1.00 88.25 93 THR A CA 1
ATOM 779 C C . THR A 1 93 ? -11.121 -3.898 8.463 1.00 88.25 93 THR A C 1
ATOM 781 O O . THR A 1 93 ? -12.021 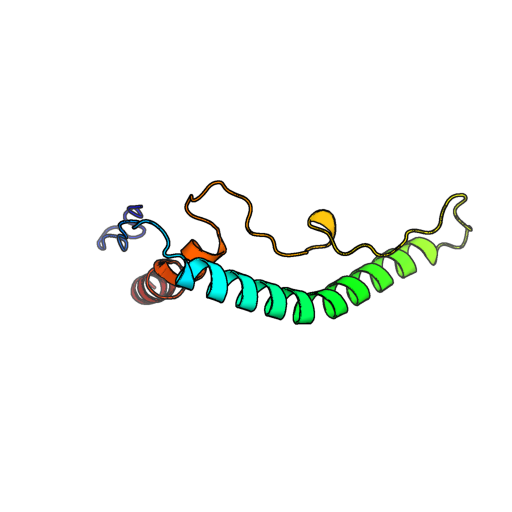-4.222 9.243 1.00 88.25 93 THR A O 1
ATOM 784 N N . ILE A 1 94 ? -11.374 -3.448 7.229 1.00 87.62 94 ILE A N 1
ATOM 785 C CA . ILE A 1 94 ? -12.729 -3.269 6.697 1.00 87.62 94 ILE A CA 1
ATOM 786 C C . ILE A 1 94 ? -12.948 -4.119 5.455 1.00 87.62 94 ILE A C 1
ATOM 788 O O . ILE A 1 94 ? -13.839 -4.965 5.470 1.00 87.62 94 ILE A O 1
ATOM 792 N N . LEU A 1 95 ? -12.177 -3.893 4.386 1.00 87.75 95 LEU A N 1
ATOM 793 C CA . LEU A 1 95 ? -12.489 -4.461 3.072 1.00 87.75 95 LEU A CA 1
ATOM 794 C C . LEU A 1 95 ? -12.539 -5.993 3.128 1.00 87.75 95 LEU A C 1
ATOM 796 O O . LEU A 1 95 ? -13.579 -6.587 2.860 1.00 87.75 95 LEU A O 1
ATOM 800 N N . ILE A 1 96 ? -11.429 -6.613 3.530 1.00 90.81 96 ILE A N 1
ATOM 801 C CA . ILE A 1 96 ? -11.284 -8.068 3.579 1.00 90.81 96 ILE A CA 1
ATOM 802 C C . ILE A 1 96 ? -12.195 -8.702 4.643 1.00 90.81 96 ILE A C 1
ATOM 804 O O . ILE A 1 96 ? -12.939 -9.614 4.291 1.00 90.81 96 ILE A O 1
ATOM 808 N N . PRO A 1 97 ? -12.185 -8.261 5.917 1.00 90.81 97 PRO A N 1
ATOM 809 C CA . PRO A 1 97 ? -12.906 -8.983 6.965 1.00 90.81 97 PRO A CA 1
ATOM 810 C C . PRO A 1 97 ? -14.398 -8.653 7.062 1.00 90.81 97 PRO A C 1
ATOM 812 O O . PRO A 1 97 ? -15.139 -9.439 7.640 1.00 90.81 97 PRO A O 1
ATOM 815 N N . LYS A 1 98 ? -14.850 -7.491 6.571 1.00 88.69 98 LYS A N 1
ATOM 816 C CA . LYS A 1 98 ? -16.238 -7.034 6.767 1.00 88.69 98 LYS A CA 1
ATOM 817 C C . LYS A 1 98 ? -16.982 -6.848 5.457 1.0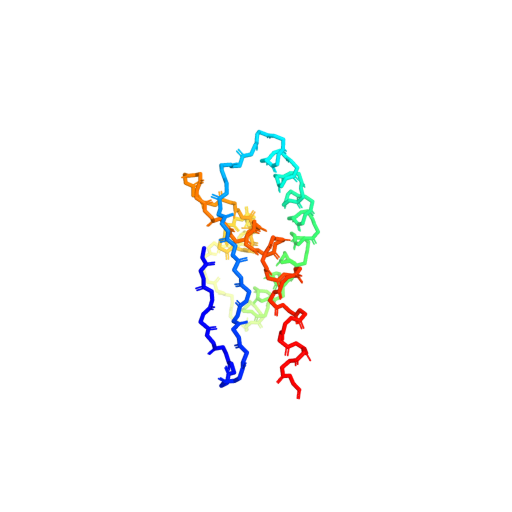0 88.69 98 LYS A C 1
ATOM 819 O O . LYS A 1 98 ? -18.081 -7.365 5.307 1.00 88.69 98 LYS A O 1
ATOM 824 N N . LEU A 1 99 ? -16.396 -6.098 4.524 1.00 86.44 99 LEU A N 1
ATOM 825 C CA . LEU A 1 99 ? -17.098 -5.689 3.309 1.00 86.44 99 LEU A CA 1
ATOM 826 C C . LEU A 1 99 ? -17.275 -6.857 2.333 1.00 86.44 99 LEU A C 1
ATOM 828 O O . LEU A 1 99 ? -18.380 -7.069 1.848 1.00 86.44 99 LEU A O 1
ATOM 832 N N . LEU A 1 100 ? -16.212 -7.622 2.057 1.00 87.69 100 LEU A N 1
ATOM 833 C CA . LEU A 1 100 ? -16.279 -8.746 1.117 1.00 87.69 100 LEU A CA 1
ATOM 834 C C . LEU A 1 100 ? -17.234 -9.862 1.580 1.00 87.69 100 LEU A C 1
ATOM 836 O O . LEU A 1 100 ? -18.015 -10.322 0.749 1.00 87.69 100 LEU A O 1
ATOM 840 N N . PRO A 1 101 ? -17.237 -10.292 2.859 1.00 89.62 101 PRO A N 1
ATOM 841 C CA . PRO A 1 101 ? -18.228 -11.253 3.340 1.00 89.62 101 PRO A CA 1
ATOM 842 C C . PRO A 1 101 ? -19.657 -10.717 3.240 1.00 89.62 101 PRO A C 1
ATOM 844 O O . PRO A 1 101 ? -20.522 -11.400 2.707 1.00 89.62 101 PRO A O 1
ATOM 847 N N . PHE A 1 102 ? -19.886 -9.467 3.654 1.00 86.44 102 PHE A N 1
ATOM 848 C CA . PHE A 1 102 ? -21.204 -8.839 3.556 1.00 86.44 102 PHE A CA 1
ATOM 849 C C . PHE A 1 102 ? -21.710 -8.770 2.110 1.00 86.44 102 PHE A C 1
ATOM 851 O O . PHE A 1 102 ? -22.878 -9.046 1.857 1.00 86.44 102 PHE A O 1
ATOM 858 N N . ALA A 1 103 ? -20.837 -8.429 1.158 1.00 85.69 103 ALA A N 1
ATOM 859 C CA . ALA A 1 103 ? -21.191 -8.398 -0.257 1.00 85.69 103 ALA A CA 1
ATOM 860 C C . ALA A 1 103 ? -21.616 -9.784 -0.765 1.00 85.69 103 ALA A C 1
ATOM 862 O O . ALA A 1 103 ? -22.628 -9.883 -1.447 1.00 85.69 103 ALA A O 1
ATOM 863 N N . LYS A 1 104 ? -20.904 -10.848 -0.369 1.00 86.50 104 LYS A N 1
ATOM 864 C CA . LYS A 1 104 ? -21.274 -12.233 -0.706 1.00 86.50 104 LYS A CA 1
ATOM 865 C C . LYS A 1 104 ? -22.598 -12.679 -0.085 1.00 86.50 104 LYS A C 1
ATOM 867 O O . LYS A 1 104 ? -23.287 -13.495 -0.667 1.00 86.50 104 LYS A O 1
ATOM 872 N N . GLU A 1 105 ? -22.951 -12.174 1.094 1.00 85.25 105 GLU A N 1
ATOM 873 C CA . GLU A 1 105 ? -24.250 -12.454 1.730 1.00 85.25 105 GLU A CA 1
ATOM 874 C C . GLU A 1 105 ? -25.418 -11.665 1.113 1.00 85.25 105 GLU A C 1
ATOM 876 O O . GLU A 1 105 ? -26.577 -11.882 1.481 1.00 85.25 105 GLU A O 1
ATOM 881 N N . CYS A 1 106 ? -25.123 -10.667 0.281 1.00 80.06 106 CYS A N 1
ATOM 882 C CA . CYS A 1 106 ? -26.112 -9.816 -0.379 1.00 80.06 106 CYS A CA 1
ATOM 883 C C . CYS A 1 106 ? -26.367 -10.204 -1.841 1.00 80.06 106 CYS A C 1
ATOM 885 O O . CYS A 1 106 ? -27.288 -9.644 -2.434 1.00 80.06 106 CYS A O 1
ATOM 887 N N . GLU A 1 107 ? -25.544 -11.095 -2.396 1.00 72.31 107 GLU A N 1
ATOM 888 C CA . GLU A 1 107 ? -25.778 -11.794 -3.665 1.00 72.31 107 GLU A CA 1
ATOM 889 C C . GLU A 1 107 ? -26.838 -12.890 -3.479 1.00 72.31 107 GLU A C 1
ATOM 891 O O . GLU A 1 107 ? -27.702 -13.013 -4.376 1.00 72.31 107 GLU A O 1
#

Organism: NCBI:txid113614

Secondary structure (DSSP, 8-state):
-B---SSSS-PPPB-PPPPPPHHHHHHHHHHHHHHHHHHHHHHHHHHHHHHHHHH-SSS---SPPP----SGGGT-----SSSS--HHHHIIIIIIIIIHHHHHTT-

Foldseek 3Di:
DFDQPPDPPDGADDDDDDQQDPVNVVVLVVVLVVVQVVCVVVLVVVVVVVLVVVCPPPDHDDDDRDDDDDDVVSPRDDFDDDRDDTPSCCCVVDVPPGVVVVVVVVD

pLDDT: mean 82.61, std 10.38, range [53.34, 94.81]